Protein AF-A0AAD5KR61-F1 (afdb_monomer_lite)

Foldseek 3Di:
DDPVVVVVVVVLVVQLVVQLVVCVVVCVVPPVPDDPVNSNVVSVVVSVVVVLQCCLVPVLPDPVSVVVSVVVVSHDDPDDDDPPDDPPDDPDDDPCCVPPVVCVVVVVDDPD

Sequence (112 aa):
MTSVDRILGNVLVHKHNHIAAVLLFASCDYNSHWQNASTYEESRRTIIAQVQLITYNGFPSSPPGEELAEHLKLRPLLSCYDRSYDKETDARVSNEFSTAAYRSGHSTLQML

InterPro domains:
  IPR010255 Haem peroxidase superfamily [SSF48113] (9-110)
  IPR019791 Haem peroxidase, animal-type [PF03098] (8-110)
  IPR019791 Haem peroxidase, animal-type [PS50292] (1-112)
  IPR037120 Haem peroxidase domain superfamily, animal type [G3DSA:1.10.640.10] (7-111)

Structure (mmCIF, N/CA/C/O backbone):
data_AF-A0AAD5KR61-F1
#
_entry.id   AF-A0AAD5KR61-F1
#
loop_
_atom_site.group_PDB
_atom_site.id
_atom_site.type_symbol
_atom_site.label_atom_id
_atom_site.label_alt_id
_atom_site.label_comp_id
_atom_site.label_asym_id
_atom_site.label_entity_id
_atom_site.label_seq_id
_atom_site.pdbx_PDB_ins_code
_atom_site.Cartn_x
_atom_site.Cartn_y
_atom_site.Cartn_z
_atom_site.occupancy
_atom_site.B_iso_or_equiv
_atom_site.auth_seq_id
_atom_site.auth_comp_id
_atom_site.auth_asym_id
_atom_site.auth_atom_id
_atom_site.pdbx_PDB_model_num
ATOM 1 N N . MET A 1 1 ? -18.205 12.006 -5.534 1.00 50.81 1 MET A N 1
ATOM 2 C CA . MET A 1 1 ? -16.727 11.975 -5.515 1.00 50.81 1 MET A CA 1
ATOM 3 C C . MET A 1 1 ? -16.262 13.371 -5.168 1.00 50.81 1 MET A C 1
ATOM 5 O O . MET A 1 1 ? -16.585 14.295 -5.908 1.00 50.81 1 MET A O 1
ATOM 9 N N . THR A 1 2 ? -15.671 13.552 -3.991 1.00 68.81 2 THR A N 1
ATOM 10 C CA . THR A 1 2 ? -15.350 14.889 -3.470 1.00 68.81 2 THR A CA 1
ATOM 11 C C . THR A 1 2 ? -14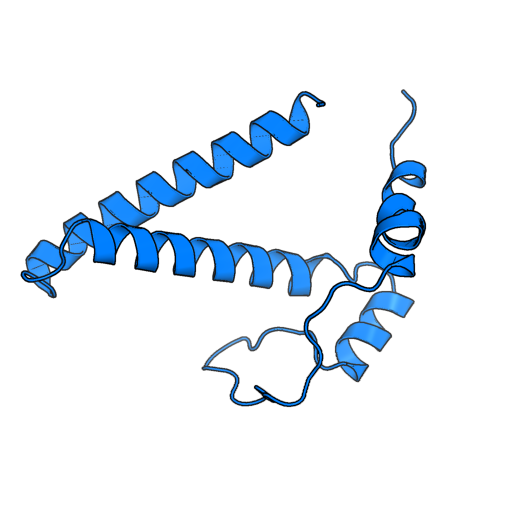.045 15.402 -4.088 1.00 68.81 2 THR A C 1
ATOM 13 O O . THR A 1 2 ? -13.259 14.629 -4.635 1.00 68.81 2 THR A O 1
ATOM 16 N N . SER A 1 3 ? -13.806 16.717 -4.044 1.00 72.31 3 SER A N 1
ATOM 17 C CA . SER A 1 3 ? -12.613 17.354 -4.635 1.00 72.31 3 SER A CA 1
ATOM 18 C C . SER A 1 3 ? -11.289 16.728 -4.150 1.00 72.31 3 SER A C 1
ATOM 20 O O . SER A 1 3 ? -10.334 16.633 -4.919 1.00 72.31 3 SER A O 1
ATOM 22 N N . VAL A 1 4 ? -11.256 16.231 -2.907 1.00 78.75 4 VAL A N 1
ATOM 23 C CA . VAL 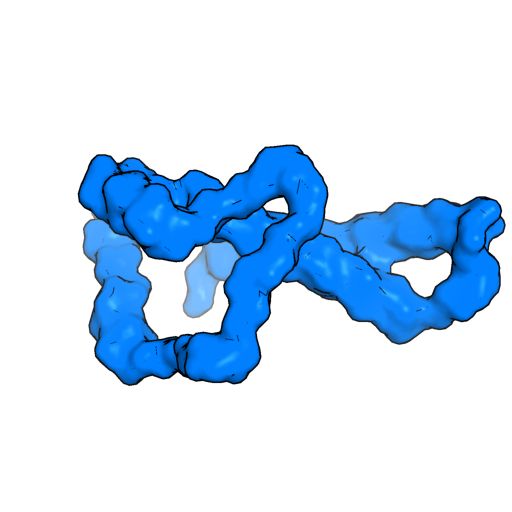A 1 4 ? -10.073 15.643 -2.254 1.00 78.75 4 VAL A CA 1
ATOM 24 C C . VAL A 1 4 ? -9.712 14.270 -2.825 1.00 78.75 4 VAL A C 1
ATOM 26 O O . VAL A 1 4 ? -8.539 14.028 -3.112 1.00 78.75 4 VAL A O 1
ATOM 29 N N . ASP A 1 5 ? -10.701 13.409 -3.088 1.00 83.12 5 ASP A N 1
ATOM 30 C CA . ASP A 1 5 ? -10.477 12.079 -3.683 1.00 83.12 5 ASP A CA 1
ATOM 31 C C . ASP A 1 5 ? -9.749 12.199 -5.031 1.00 83.12 5 ASP A C 1
ATOM 33 O O . ASP A 1 5 ? -8.811 11.462 -5.343 1.00 83.12 5 ASP A O 1
ATOM 37 N N . ARG A 1 6 ? -10.152 13.201 -5.822 1.00 87.88 6 ARG A N 1
ATOM 38 C CA . ARG A 1 6 ? -9.553 13.500 -7.125 1.00 87.88 6 ARG A CA 1
ATOM 39 C C . ARG A 1 6 ? -8.120 14.022 -6.997 1.00 87.88 6 ARG A C 1
ATOM 41 O O . ARG A 1 6 ? -7.279 13.695 -7.830 1.00 87.88 6 ARG A O 1
ATOM 48 N N . ILE A 1 7 ? -7.834 14.824 -5.969 1.00 92.62 7 ILE A N 1
ATOM 49 C CA . ILE A 1 7 ? -6.480 15.330 -5.704 1.00 92.62 7 ILE A CA 1
ATOM 50 C C . ILE A 1 7 ? -5.546 14.168 -5.369 1.00 92.62 7 ILE A C 1
ATOM 52 O O . ILE A 1 7 ? -4.481 14.066 -5.976 1.00 92.62 7 ILE A O 1
ATOM 56 N N . LEU A 1 8 ? -5.954 13.270 -4.467 1.00 88.94 8 LEU A N 1
ATOM 57 C CA . LEU A 1 8 ? -5.134 12.120 -4.086 1.00 88.94 8 LEU A CA 1
ATOM 58 C C . LEU A 1 8 ? -4.826 11.229 -5.296 1.00 88.94 8 LEU A C 1
ATOM 60 O O . LEU A 1 8 ? -3.669 10.876 -5.517 1.00 88.94 8 LEU A O 1
ATOM 64 N N . GLY A 1 9 ? -5.836 10.938 -6.123 1.00 91.75 9 GLY A N 1
ATOM 65 C CA . GLY A 1 9 ? -5.646 10.185 -7.363 1.00 91.75 9 GLY A CA 1
ATOM 66 C C . GLY A 1 9 ? -4.603 10.823 -8.287 1.00 91.75 9 GLY A C 1
ATOM 67 O O . GLY A 1 9 ? -3.674 10.148 -8.731 1.00 91.75 9 GLY A O 1
ATOM 68 N N . ASN A 1 10 ? -4.691 12.137 -8.511 1.00 95.25 10 ASN A N 1
ATOM 69 C CA . ASN A 1 10 ? -3.718 12.858 -9.335 1.00 95.25 10 ASN A CA 1
ATOM 70 C C . ASN A 1 10 ? -2.302 12.804 -8.743 1.00 95.25 10 ASN A C 1
ATOM 72 O O . ASN A 1 10 ? -1.345 12.557 -9.476 1.00 95.25 10 ASN A O 1
ATOM 76 N N . VAL A 1 11 ? -2.152 13.001 -7.429 1.00 95.25 11 VAL A N 1
ATOM 77 C CA . VAL A 1 11 ? -0.847 12.935 -6.749 1.00 95.25 11 VAL A CA 1
ATOM 78 C C . VAL A 1 11 ? -0.189 11.571 -6.960 1.00 95.25 11 VAL A C 1
ATOM 80 O O . VAL A 1 11 ? 0.993 11.512 -7.303 1.00 95.25 11 VAL A O 1
ATOM 83 N N . LEU A 1 12 ? -0.946 10.480 -6.819 1.00 94.94 12 LEU A N 1
ATOM 84 C CA . LEU A 1 12 ? -0.429 9.124 -7.018 1.00 94.94 12 LEU A CA 1
ATOM 85 C C . LEU A 1 12 ? 0.001 8.877 -8.470 1.00 94.94 12 LEU A C 1
ATOM 87 O O . LEU A 1 12 ? 1.074 8.317 -8.697 1.00 94.94 12 LEU A O 1
ATOM 91 N N . VAL A 1 13 ? -0.778 9.351 -9.448 1.00 96.19 13 VAL A N 1
ATOM 92 C CA . VAL A 1 13 ? -0.424 9.251 -10.876 1.00 96.19 13 VAL A CA 1
ATOM 93 C C . VAL A 1 13 ? 0.854 10.034 -11.184 1.00 96.19 13 VAL A C 1
ATOM 95 O O . VAL A 1 13 ? 1.775 9.503 -11.805 1.00 96.19 13 VAL A O 1
ATOM 98 N N . HIS A 1 14 ? 0.963 11.278 -10.713 1.00 96.75 14 HIS A N 1
ATOM 99 C CA . HIS A 1 14 ? 2.170 12.080 -10.916 1.00 96.75 14 HIS A CA 1
ATOM 100 C C . HIS A 1 14 ? 3.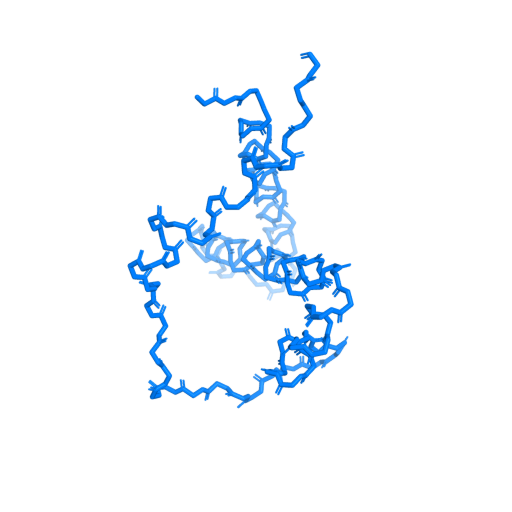395 11.452 -10.249 1.00 96.75 14 HIS A C 1
ATOM 102 O O . HIS A 1 14 ? 4.474 11.431 -10.845 1.00 96.75 14 HIS A O 1
ATOM 108 N N . LYS A 1 15 ? 3.238 10.896 -9.043 1.00 96.44 15 LYS A N 1
ATOM 109 C CA . LYS A 1 15 ? 4.326 10.216 -8.340 1.00 96.44 15 LYS A CA 1
ATOM 110 C C . LYS A 1 15 ? 4.780 8.964 -9.087 1.00 96.44 15 LYS A C 1
ATOM 112 O O . LYS A 1 15 ? 5.985 8.764 -9.220 1.00 96.44 15 LYS A O 1
ATOM 117 N N . HIS A 1 16 ? 3.847 8.169 -9.610 1.00 96.38 16 HIS A N 1
ATOM 118 C CA . HIS A 1 16 ? 4.162 7.002 -10.432 1.00 96.38 16 HIS A CA 1
ATOM 119 C C . HIS A 1 16 ? 4.984 7.400 -11.665 1.00 96.38 16 HIS A C 1
ATOM 121 O O . HIS A 1 16 ? 6.060 6.849 -11.883 1.00 96.38 16 HIS A O 1
ATOM 127 N N . ASN A 1 17 ? 4.534 8.413 -12.412 1.00 95.44 17 ASN A N 1
ATOM 128 C CA . ASN A 1 17 ? 5.234 8.888 -13.609 1.00 95.44 17 ASN A CA 1
ATOM 129 C C . ASN A 1 17 ? 6.631 9.437 -13.288 1.00 95.44 17 ASN A C 1
ATOM 131 O O . ASN A 1 17 ? 7.576 9.216 -14.041 1.00 95.44 17 ASN A O 1
ATOM 135 N N . HIS A 1 18 ? 6.778 10.130 -12.158 1.00 95.94 18 HIS A N 1
ATOM 136 C CA . HIS A 1 18 ? 8.076 10.616 -11.707 1.00 95.94 18 HIS A CA 1
ATOM 137 C C . HIS A 1 18 ? 9.034 9.464 -11.367 1.00 95.94 18 HIS A C 1
ATOM 139 O O . HIS A 1 18 ? 10.180 9.481 -11.808 1.00 95.94 18 HIS A O 1
ATOM 145 N N . ILE A 1 19 ? 8.571 8.446 -10.631 1.00 94.75 19 ILE A N 1
ATOM 146 C CA . ILE A 1 19 ? 9.384 7.263 -10.308 1.00 94.75 19 ILE A CA 1
ATOM 147 C C . ILE A 1 19 ? 9.790 6.529 -11.589 1.00 94.75 19 ILE A C 1
ATOM 149 O O . ILE A 1 19 ? 10.962 6.201 -11.745 1.00 94.75 19 ILE A O 1
ATOM 153 N N . ALA A 1 20 ? 8.863 6.345 -12.531 1.00 92.56 20 ALA A N 1
ATOM 154 C CA . ALA A 1 20 ? 9.146 5.714 -13.816 1.00 92.56 20 ALA A CA 1
ATOM 155 C C . ALA A 1 20 ? 10.238 6.459 -14.599 1.00 92.56 20 ALA A C 1
ATOM 157 O O . ALA A 1 20 ? 11.147 5.829 -15.136 1.00 92.56 20 ALA A O 1
ATOM 158 N N . ALA A 1 21 ? 10.192 7.796 -14.621 1.00 91.62 21 ALA A N 1
ATOM 159 C CA . ALA A 1 21 ? 11.212 8.616 -15.270 1.00 91.62 21 ALA A CA 1
ATOM 160 C C . ALA A 1 21 ? 12.588 8.483 -14.592 1.00 91.62 21 ALA A C 1
ATOM 162 O O . ALA A 1 21 ? 13.599 8.363 -15.280 1.00 91.62 21 ALA A O 1
ATOM 163 N N . VAL A 1 22 ? 12.629 8.461 -13.255 1.00 91.44 22 VAL A N 1
ATOM 164 C CA . VAL A 1 22 ? 13.871 8.268 -12.487 1.00 91.44 22 VAL A CA 1
ATOM 165 C C . VAL A 1 22 ? 14.455 6.874 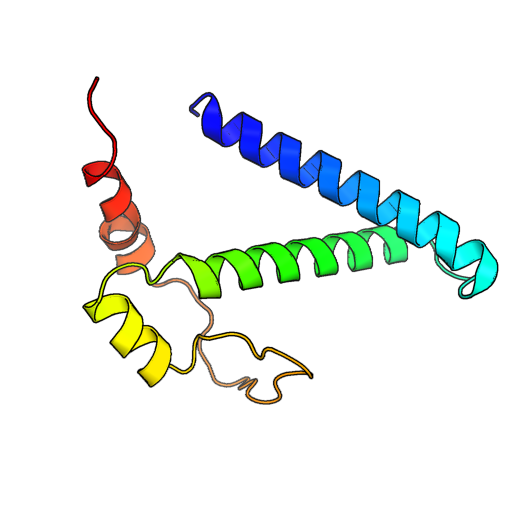-12.721 1.00 91.44 22 VAL A C 1
ATOM 167 O O . VAL A 1 22 ? 15.657 6.752 -12.944 1.00 91.44 22 VAL A O 1
ATOM 170 N N . LEU A 1 23 ? 13.621 5.830 -12.711 1.00 88.69 23 LEU A N 1
ATOM 171 C CA . LEU A 1 23 ? 14.049 4.456 -12.986 1.00 88.69 23 LEU A CA 1
ATOM 172 C C . LEU A 1 23 ? 14.582 4.314 -14.410 1.00 88.69 23 LEU A C 1
ATOM 174 O O . LEU A 1 23 ? 15.628 3.701 -14.601 1.00 88.69 23 LEU A O 1
ATOM 178 N N . LEU A 1 24 ? 13.912 4.918 -15.393 1.00 85.81 24 LEU A N 1
ATOM 179 C CA . LEU A 1 24 ? 14.376 4.918 -16.777 1.00 85.81 24 LEU A CA 1
ATOM 180 C C . LEU A 1 24 ? 15.736 5.619 -16.903 1.00 85.81 24 LEU A C 1
ATOM 182 O O . LEU A 1 24 ? 16.655 5.057 -17.492 1.00 85.81 24 LEU A O 1
ATOM 186 N N . PHE A 1 25 ? 15.890 6.797 -16.294 1.00 84.75 25 PHE A N 1
ATOM 187 C CA . PHE A 1 25 ? 17.162 7.520 -16.281 1.00 84.75 25 PHE A CA 1
ATOM 188 C C . PHE A 1 25 ? 18.287 6.691 -15.642 1.00 84.75 25 PHE A C 1
ATOM 190 O O . PHE A 1 25 ? 19.339 6.525 -16.248 1.00 84.75 25 PHE A O 1
ATOM 197 N N . ALA A 1 26 ? 18.046 6.098 -14.469 1.00 80.56 26 ALA A N 1
ATOM 198 C CA . ALA A 1 26 ? 19.029 5.261 -13.777 1.00 80.56 26 ALA A CA 1
ATOM 199 C C . ALA A 1 26 ? 19.337 3.944 -14.520 1.00 80.56 26 ALA A C 1
ATOM 201 O O . ALA A 1 26 ? 20.439 3.404 -14.419 1.00 80.56 26 ALA A O 1
ATOM 202 N N . SER A 1 27 ? 18.375 3.408 -15.279 1.00 70.25 27 SER A N 1
ATOM 203 C CA . SER A 1 27 ? 18.551 2.169 -16.045 1.00 70.25 27 SER A CA 1
ATOM 204 C C . SER A 1 27 ? 19.517 2.316 -17.223 1.00 70.25 27 SER A C 1
ATOM 206 O O . SER A 1 27 ? 20.143 1.324 -17.597 1.00 70.25 27 SER A O 1
ATOM 208 N N . CYS A 1 28 ? 19.721 3.534 -17.741 1.00 64.56 28 CYS A N 1
ATOM 209 C CA . CYS A 1 28 ? 20.765 3.815 -18.729 1.00 64.56 28 CYS A CA 1
ATOM 210 C C . CYS A 1 28 ? 22.175 3.493 -18.202 1.00 64.56 28 CYS A C 1
ATOM 212 O O . CYS A 1 28 ? 23.032 3.114 -18.997 1.00 64.56 28 CYS A O 1
ATOM 214 N N . ASP A 1 29 ? 22.391 3.568 -16.883 1.00 60.56 29 ASP A N 1
ATOM 215 C CA . ASP A 1 29 ? 23.693 3.318 -16.253 1.00 60.56 29 ASP A CA 1
ATOM 216 C C . ASP A 1 29 ? 23.853 1.876 -15.724 1.00 60.56 29 ASP A C 1
ATOM 218 O O . ASP A 1 29 ? 24.974 1.374 -15.656 1.00 60.56 29 ASP A O 1
ATOM 222 N N . TYR A 1 30 ? 22.758 1.186 -15.357 1.00 61.06 30 TYR A N 1
ATOM 223 C CA . TYR A 1 30 ? 22.813 -0.122 -14.664 1.00 61.06 30 TYR A CA 1
ATOM 224 C C . TYR A 1 30 ? 21.927 -1.246 -15.239 1.00 61.06 30 TYR A C 1
ATOM 226 O O . TYR A 1 30 ? 22.194 -2.415 -14.970 1.00 61.06 30 TYR A O 1
ATOM 234 N N . ASN A 1 31 ? 20.870 -0.942 -16.000 1.00 57.47 31 ASN A N 1
ATOM 235 C CA . ASN A 1 31 ? 19.825 -1.905 -16.385 1.00 57.47 31 ASN A CA 1
ATOM 236 C C . ASN A 1 31 ? 19.341 -1.684 -17.831 1.00 57.47 31 ASN A C 1
ATOM 238 O O . ASN A 1 31 ? 18.155 -1.492 -18.090 1.00 57.47 31 ASN A O 1
ATOM 242 N N . SER A 1 32 ? 20.256 -1.759 -18.804 1.00 62.34 32 SER A N 1
ATOM 243 C CA . SER A 1 32 ? 19.963 -1.449 -20.219 1.00 62.34 32 SER A CA 1
ATOM 244 C C . SER A 1 32 ? 18.926 -2.361 -20.905 1.00 62.34 32 SER A C 1
ATOM 246 O O . SER A 1 32 ? 18.551 -2.115 -22.048 1.00 62.34 32 SER A O 1
ATOM 248 N N . HIS A 1 33 ? 18.450 -3.408 -20.223 1.00 70.69 33 HIS A N 1
ATOM 249 C CA . HIS A 1 33 ? 17.469 -4.374 -20.724 1.00 70.69 33 HIS A CA 1
ATOM 250 C C . HIS A 1 33 ? 16.035 -4.131 -20.220 1.00 70.69 33 HIS A C 1
ATOM 252 O O . HIS A 1 33 ? 15.129 -4.882 -20.590 1.00 70.69 33 HIS A O 1
ATOM 258 N N . TRP A 1 34 ? 15.806 -3.135 -19.357 1.00 71.81 34 TRP A N 1
ATOM 259 C CA . TRP A 1 34 ? 14.471 -2.867 -18.822 1.00 71.81 34 TRP A CA 1
ATOM 260 C C . TRP A 1 34 ? 13.530 -2.357 -19.914 1.00 71.81 34 TRP A C 1
ATOM 262 O O . TRP A 1 34 ? 13.773 -1.343 -20.562 1.00 71.81 34 TRP A O 1
ATOM 272 N N . GLN A 1 35 ? 12.430 -3.082 -20.110 1.00 71.19 35 GLN A N 1
ATOM 273 C CA . GLN A 1 35 ? 11.373 -2.720 -21.050 1.00 71.19 35 GLN A CA 1
ATOM 274 C C . GLN A 1 35 ? 10.301 -1.881 -20.342 1.00 71.19 35 GLN A C 1
ATOM 276 O O . GLN A 1 35 ? 10.170 -1.926 -19.119 1.00 71.19 35 GLN A O 1
ATOM 281 N N . ASN A 1 36 ? 9.464 -1.174 -21.109 1.00 76.38 36 ASN A N 1
ATOM 282 C CA . ASN A 1 36 ? 8.392 -0.317 -20.576 1.00 76.38 36 ASN A CA 1
ATOM 283 C C . ASN A 1 36 ? 7.490 -1.020 -19.541 1.00 76.38 36 ASN A C 1
ATOM 285 O O . ASN A 1 36 ? 7.076 -0.398 -18.564 1.00 76.38 36 ASN A O 1
ATOM 289 N N . ALA A 1 37 ? 7.213 -2.316 -19.724 1.00 84.50 37 ALA A N 1
ATOM 290 C CA . ALA A 1 37 ? 6.422 -3.107 -18.780 1.00 84.50 37 ALA A CA 1
ATOM 291 C C . ALA A 1 37 ? 7.118 -3.270 -17.414 1.00 84.50 37 ALA A C 1
ATOM 293 O O . ALA A 1 37 ? 6.475 -3.133 -16.376 1.00 84.50 37 ALA A O 1
ATOM 294 N N . SER A 1 38 ? 8.435 -3.499 -17.404 1.00 87.94 38 SER A N 1
ATOM 295 C CA . SER A 1 38 ? 9.227 -3.608 -16.173 1.00 87.94 38 SER A CA 1
ATOM 296 C C . SER A 1 38 ? 9.247 -2.285 -15.410 1.00 87.94 38 SER A C 1
ATOM 298 O O . SER A 1 38 ? 9.016 -2.264 -14.205 1.00 87.94 38 SER A O 1
ATOM 300 N N . THR A 1 39 ? 9.433 -1.164 -16.114 1.00 89.06 39 THR A N 1
ATOM 301 C CA . THR A 1 39 ? 9.415 0.172 -15.499 1.00 89.06 39 THR A CA 1
ATOM 302 C C . THR A 1 39 ? 8.064 0.484 -14.854 1.00 89.06 39 THR A C 1
ATOM 304 O O . THR A 1 39 ? 8.023 1.050 -13.759 1.00 89.06 39 THR A O 1
ATOM 307 N N . TYR A 1 40 ? 6.958 0.091 -15.495 1.00 92.00 40 TYR A N 1
ATOM 308 C CA . TYR A 1 40 ? 5.618 0.247 -14.931 1.00 92.00 40 TYR A CA 1
ATOM 309 C C . TYR A 1 40 ? 5.440 -0.570 -13.646 1.00 92.00 40 TYR A C 1
ATOM 311 O O . TYR A 1 40 ? 5.047 -0.009 -12.620 1.00 92.00 40 TYR A O 1
ATOM 319 N N . GLU A 1 41 ? 5.757 -1.869 -13.670 1.00 93.88 41 GLU A N 1
ATOM 320 C CA . GLU A 1 41 ? 5.565 -2.735 -12.502 1.00 93.88 41 GLU A CA 1
ATOM 321 C C . GLU A 1 41 ? 6.451 -2.321 -11.323 1.00 93.88 41 GLU A C 1
ATOM 323 O O . GLU A 1 41 ? 5.967 -2.268 -10.193 1.00 93.88 41 GLU A O 1
ATOM 328 N N . GLU A 1 42 ? 7.704 -1.929 -11.560 1.00 92.88 42 GLU A N 1
ATOM 329 C CA . GLU A 1 42 ? 8.596 -1.472 -10.485 1.00 92.88 42 GLU A CA 1
ATOM 330 C C . GLU A 1 42 ? 8.172 -0.108 -9.917 1.00 92.88 42 GLU A C 1
ATOM 332 O O . GLU A 1 42 ? 8.191 0.110 -8.698 1.00 92.88 42 GLU A O 1
ATOM 337 N N . SER A 1 43 ? 7.676 0.797 -10.767 1.00 94.94 43 SER A N 1
ATOM 338 C CA . SER A 1 43 ? 7.079 2.058 -10.307 1.00 94.94 43 SER A CA 1
ATOM 339 C C . SER A 1 43 ? 5.817 1.803 -9.481 1.00 94.94 43 SER A C 1
ATOM 341 O O . SER A 1 43 ? 5.633 2.396 -8.416 1.00 94.94 43 SER A O 1
ATOM 343 N N . ARG A 1 44 ? 4.953 0.881 -9.925 1.00 95.19 44 ARG A N 1
ATOM 344 C CA . ARG A 1 44 ? 3.737 0.470 -9.207 1.00 95.19 44 ARG A CA 1
ATOM 345 C C . ARG A 1 44 ? 4.078 -0.167 -7.861 1.00 95.19 44 ARG A C 1
ATOM 347 O O . ARG A 1 44 ? 3.491 0.210 -6.849 1.00 95.19 44 ARG A O 1
ATOM 354 N N . ARG A 1 45 ? 5.055 -1.074 -7.832 1.00 94.62 45 ARG A N 1
ATOM 355 C CA . ARG A 1 45 ? 5.559 -1.730 -6.619 1.00 94.62 45 ARG A CA 1
ATOM 356 C C . ARG A 1 45 ? 6.072 -0.713 -5.603 1.00 94.62 45 ARG A C 1
ATOM 358 O O . ARG A 1 45 ? 5.741 -0.808 -4.424 1.00 94.62 45 ARG A O 1
ATOM 365 N N . THR A 1 46 ? 6.807 0.296 -6.066 1.00 94.50 46 THR A N 1
ATOM 366 C CA . THR A 1 46 ? 7.317 1.376 -5.210 1.00 94.50 46 THR A CA 1
ATOM 367 C C . THR A 1 46 ? 6.187 2.215 -4.605 1.00 94.50 46 THR A C 1
ATOM 369 O O . THR A 1 46 ? 6.211 2.506 -3.410 1.00 94.50 46 THR A O 1
ATOM 372 N N . ILE A 1 47 ? 5.167 2.577 -5.393 1.00 96.50 47 ILE A N 1
ATOM 373 C CA . ILE A 1 47 ? 3.987 3.304 -4.889 1.00 96.50 47 ILE A CA 1
ATOM 374 C C . ILE A 1 47 ? 3.230 2.477 -3.845 1.00 96.50 47 ILE A C 1
ATOM 376 O O . ILE A 1 47 ? 2.862 3.010 -2.801 1.00 96.50 47 ILE A O 1
ATOM 380 N N . ILE A 1 48 ? 3.021 1.180 -4.090 1.00 95.19 48 ILE A N 1
ATOM 381 C CA . ILE A 1 48 ? 2.344 0.290 -3.135 1.00 95.19 48 ILE A CA 1
ATOM 382 C C . ILE A 1 48 ? 3.100 0.256 -1.806 1.00 95.19 48 ILE A C 1
ATOM 384 O O . ILE A 1 48 ? 2.478 0.416 -0.758 1.00 95.19 48 ILE A O 1
ATOM 388 N N . ALA A 1 49 ? 4.429 0.136 -1.845 1.00 92.50 49 ALA A N 1
ATOM 389 C CA . ALA A 1 49 ? 5.255 0.171 -0.642 1.00 92.50 49 ALA A CA 1
ATOM 390 C C . ALA A 1 49 ? 5.125 1.506 0.114 1.00 92.50 49 ALA A C 1
ATOM 392 O O . ALA A 1 49 ? 5.030 1.513 1.338 1.00 92.50 49 ALA A O 1
ATOM 393 N N . GLN A 1 50 ? 5.062 2.639 -0.595 1.00 92.94 50 GLN A N 1
ATOM 394 C CA . GLN A 1 50 ? 4.843 3.952 0.025 1.00 92.94 50 GLN A CA 1
ATOM 395 C C . GLN A 1 50 ? 3.471 4.052 0.696 1.00 92.94 50 GLN A C 1
ATOM 397 O O . GLN A 1 50 ? 3.379 4.534 1.823 1.00 92.94 50 GLN A O 1
ATOM 402 N N . VAL A 1 51 ? 2.415 3.580 0.028 1.00 93.38 51 VAL A N 1
ATOM 403 C CA . VAL A 1 51 ? 1.061 3.560 0.596 1.00 93.38 51 VAL A CA 1
ATOM 404 C C . VAL A 1 51 ? 1.028 2.680 1.844 1.00 93.38 51 VAL A C 1
ATOM 406 O O . VAL A 1 51 ? 0.566 3.139 2.882 1.00 93.38 51 VAL A O 1
ATOM 409 N N . GLN A 1 52 ? 1.590 1.469 1.787 1.00 91.31 52 GLN A N 1
ATOM 410 C CA . GLN A 1 52 ? 1.687 0.573 2.944 1.00 91.31 52 GLN A CA 1
ATOM 411 C C . GLN A 1 52 ? 2.451 1.219 4.104 1.00 91.31 52 GLN A C 1
ATOM 413 O O . GLN A 1 52 ? 1.967 1.197 5.233 1.00 91.31 52 GLN A O 1
ATOM 418 N N . LEU A 1 53 ? 3.599 1.849 3.835 1.00 90.75 53 LEU A N 1
ATOM 419 C CA . LEU A 1 53 ? 4.395 2.533 4.853 1.00 90.75 53 LEU A CA 1
ATOM 420 C C . LEU A 1 53 ? 3.598 3.655 5.533 1.00 90.75 53 LEU A C 1
ATOM 422 O O . LEU A 1 53 ? 3.593 3.743 6.757 1.00 90.75 53 LEU A O 1
ATOM 426 N N . ILE A 1 54 ? 2.909 4.497 4.757 1.00 91.25 54 ILE A N 1
ATOM 427 C CA . ILE A 1 54 ? 2.085 5.592 5.291 1.00 91.25 54 ILE A CA 1
ATOM 428 C C . ILE A 1 54 ? 0.909 5.036 6.099 1.00 91.25 54 ILE A C 1
ATOM 430 O O . ILE A 1 54 ? 0.653 5.515 7.201 1.00 91.25 54 ILE A O 1
ATOM 434 N N . THR A 1 55 ? 0.210 4.020 5.588 1.00 89.88 55 THR A N 1
ATOM 435 C CA . THR A 1 55 ? -0.943 3.416 6.265 1.00 89.88 55 THR A CA 1
ATOM 436 C C . THR A 1 55 ? -0.531 2.765 7.581 1.00 89.88 55 THR A C 1
ATOM 438 O O . THR A 1 55 ? -1.084 3.098 8.623 1.00 89.88 55 THR A O 1
ATOM 441 N N . TYR A 1 56 ? 0.467 1.886 7.578 1.00 87.81 56 TYR A N 1
ATOM 442 C CA . TYR A 1 56 ? 0.861 1.171 8.790 1.00 87.81 56 TYR A CA 1
ATOM 443 C C . TYR A 1 56 ? 1.612 2.040 9.804 1.00 87.81 56 TYR A C 1
ATOM 445 O O . TYR A 1 56 ? 1.588 1.724 10.992 1.00 87.81 56 TYR A O 1
ATOM 453 N N . ASN A 1 57 ? 2.223 3.156 9.386 1.00 87.06 57 ASN A N 1
ATOM 454 C CA . ASN A 1 57 ? 2.773 4.142 10.321 1.00 87.06 57 ASN A CA 1
ATOM 455 C C . ASN A 1 57 ? 1.717 5.118 10.858 1.00 87.06 57 ASN A C 1
ATOM 457 O O . ASN A 1 57 ? 1.771 5.473 12.032 1.00 87.06 57 ASN A O 1
ATOM 461 N N . GLY A 1 58 ? 0.766 5.558 10.033 1.00 79.81 58 GLY A N 1
ATOM 462 C CA . GLY A 1 58 ? -0.139 6.659 10.381 1.00 79.81 58 GLY A CA 1
ATOM 463 C C . GLY A 1 58 ? -1.541 6.258 10.844 1.00 79.81 58 GLY A C 1
ATOM 464 O O . GLY A 1 58 ? -2.191 7.038 11.534 1.00 79.81 58 GLY A O 1
ATOM 465 N N . PHE A 1 59 ? -2.045 5.086 10.453 1.00 71.62 59 PHE A N 1
ATOM 466 C CA . PHE A 1 59 ? -3.459 4.739 10.638 1.00 71.62 59 PHE A CA 1
ATOM 467 C C . PHE A 1 59 ? -3.853 4.350 12.078 1.00 71.62 59 PHE A C 1
ATOM 469 O O . PHE A 1 59 ? -4.930 4.758 12.517 1.00 71.62 59 PHE A O 1
ATOM 476 N N . PRO A 1 60 ? -3.020 3.646 12.867 1.00 66.00 60 PRO A N 1
ATOM 477 C CA . PRO A 1 60 ? -3.241 3.520 14.300 1.00 66.00 60 PRO A CA 1
ATOM 478 C C . PRO A 1 60 ? -2.740 4.799 14.982 1.00 66.00 60 PRO A C 1
ATOM 480 O O . PRO A 1 60 ? -1.592 4.881 15.400 1.00 66.00 60 PRO A O 1
ATOM 483 N N . SER A 1 61 ? -3.579 5.838 15.014 1.00 68.25 61 SER A N 1
ATOM 484 C CA . SER A 1 61 ? -3.249 7.128 15.649 1.00 68.25 61 SER A CA 1
ATOM 485 C C . SER A 1 61 ? -3.902 7.324 17.021 1.00 68.25 61 SER A C 1
ATOM 487 O O . SER A 1 61 ? -3.615 8.302 17.709 1.00 68.25 61 SER A O 1
ATOM 489 N N . SER A 1 62 ? -4.777 6.403 17.439 1.00 77.06 62 SER A N 1
ATOM 490 C CA . SER A 1 62 ? -5.369 6.399 18.778 1.00 77.06 62 SER A CA 1
ATOM 491 C C . SER A 1 62 ? -4.570 5.494 19.726 1.00 77.06 62 SER A C 1
ATOM 493 O O . SER A 1 62 ? -4.028 4.488 19.269 1.00 77.06 62 SER A O 1
ATOM 495 N N . PRO A 1 63 ? -4.530 5.776 21.044 1.00 75.75 63 PRO A N 1
ATOM 496 C CA . PRO A 1 63 ? -3.807 4.931 21.999 1.00 75.75 63 PRO A CA 1
ATOM 497 C C . PRO A 1 63 ? -4.206 3.440 21.961 1.00 75.75 63 PRO A C 1
ATOM 499 O O . PRO A 1 63 ? -3.309 2.603 21.934 1.00 75.75 63 PRO A O 1
ATOM 502 N N . PRO A 1 64 ? -5.502 3.069 21.856 1.00 80.88 64 PRO A N 1
ATOM 503 C CA . PRO A 1 64 ? -5.885 1.664 21.675 1.00 80.88 64 PRO A CA 1
ATOM 504 C C . PRO A 1 64 ? -5.441 1.085 20.322 1.00 80.88 64 PRO A C 1
ATOM 506 O O . PRO A 1 64 ? -5.204 -0.112 20.198 1.00 80.88 64 PRO A O 1
ATOM 509 N N . GLY A 1 65 ? -5.354 1.930 19.290 1.00 82.19 65 GLY A N 1
ATOM 510 C CA . GLY A 1 65 ? -4.860 1.541 17.972 1.00 82.19 65 GLY A CA 1
ATOM 511 C C . GLY A 1 65 ? -3.361 1.247 17.972 1.00 82.19 65 GLY A C 1
ATOM 512 O O . GLY A 1 65 ? -2.940 0.323 17.283 1.00 82.19 65 GLY A O 1
ATOM 513 N N . GLU A 1 66 ? -2.574 1.990 18.755 1.00 85.06 66 GLU A N 1
ATOM 514 C CA . GLU A 1 66 ? -1.134 1.760 18.921 1.00 85.06 66 GLU A CA 1
ATOM 515 C C . GLU A 1 66 ? -0.859 0.392 19.554 1.00 85.06 66 GLU A C 1
ATOM 517 O O . GLU A 1 66 ? -0.142 -0.420 18.974 1.00 85.06 66 GLU A O 1
ATOM 522 N N . GLU A 1 67 ? -1.503 0.097 20.688 1.00 87.19 67 GLU A N 1
ATOM 523 C CA . GLU A 1 67 ? -1.342 -1.182 21.394 1.00 87.19 67 GLU A CA 1
ATOM 524 C C . GLU A 1 67 ? -1.714 -2.370 20.493 1.00 87.19 67 GLU A C 1
ATOM 526 O O . GLU A 1 67 ? -0.998 -3.371 20.421 1.00 87.19 67 GLU A O 1
ATOM 531 N N . LEU A 1 68 ? -2.807 -2.239 19.734 1.00 87.12 68 LEU A N 1
ATOM 532 C CA . LEU A 1 68 ? -3.227 -3.264 18.785 1.00 87.12 68 LEU A CA 1
ATOM 533 C C . LEU A 1 68 ? -2.238 -3.414 17.618 1.00 87.12 68 LEU A C 1
ATOM 535 O O . LEU A 1 68 ? -1.977 -4.535 17.181 1.00 87.12 68 LEU A O 1
ATOM 539 N N . ALA A 1 69 ? -1.680 -2.312 17.111 1.00 87.62 69 ALA A N 1
ATOM 540 C CA . ALA A 1 69 ? -0.692 -2.340 16.037 1.00 87.62 69 ALA A CA 1
ATOM 541 C C . ALA A 1 69 ? 0.619 -3.006 16.472 1.00 87.62 69 ALA A C 1
ATOM 543 O O . ALA A 1 69 ? 1.203 -3.757 15.688 1.00 87.62 69 ALA A O 1
ATOM 544 N N . GLU A 1 70 ? 1.056 -2.786 17.712 1.00 87.19 70 GLU A N 1
ATOM 545 C CA . GLU A 1 70 ? 2.195 -3.489 18.304 1.00 87.19 70 GLU A CA 1
ATOM 546 C C . GLU A 1 70 ? 1.894 -4.979 18.494 1.00 87.19 70 GLU A C 1
ATOM 548 O O . GLU A 1 70 ? 2.675 -5.829 18.058 1.00 87.19 70 GLU A O 1
ATOM 553 N N . HIS A 1 71 ? 0.734 -5.310 19.073 1.00 88.69 71 HIS A N 1
ATOM 554 C CA . HIS A 1 71 ? 0.326 -6.693 19.324 1.00 88.69 71 HIS A CA 1
ATOM 555 C C . HIS A 1 71 ? 0.236 -7.518 18.033 1.00 88.69 71 HIS A C 1
ATOM 557 O O . HIS A 1 71 ? 0.722 -8.649 17.968 1.00 88.69 71 HIS A O 1
ATOM 563 N N . LEU A 1 72 ? -0.344 -6.932 16.983 1.00 87.56 72 LEU A N 1
ATOM 564 C CA . LEU A 1 72 ? -0.481 -7.543 15.662 1.00 87.56 72 LEU A CA 1
ATOM 565 C C . LEU A 1 72 ? 0.775 -7.392 14.787 1.00 87.56 72 LEU A C 1
ATOM 567 O O . LEU A 1 72 ? 0.767 -7.844 13.644 1.00 87.56 72 LEU A O 1
ATOM 571 N N . LYS A 1 73 ? 1.851 -6.775 15.300 1.00 88.00 73 LYS A N 1
ATOM 572 C CA . LYS A 1 73 ? 3.119 -6.540 14.584 1.00 88.00 73 LYS A CA 1
ATOM 573 C C . LYS A 1 73 ? 2.929 -5.839 13.235 1.00 88.00 73 LYS A C 1
ATOM 575 O O . LYS A 1 73 ? 3.585 -6.163 12.251 1.00 88.00 73 LYS A O 1
ATOM 580 N N . LEU A 1 74 ? 2.033 -4.858 13.192 1.00 87.56 74 LEU A N 1
ATOM 581 C CA . LEU A 1 74 ? 1.694 -4.124 11.972 1.00 87.56 74 LEU A CA 1
ATOM 582 C C . LEU A 1 74 ? 2.727 -3.049 11.616 1.00 87.56 74 LEU A C 1
ATOM 584 O O . LEU A 1 74 ? 2.671 -2.484 10.527 1.00 87.56 74 LEU A O 1
ATOM 588 N N . ARG A 1 75 ? 3.654 -2.731 12.528 1.00 87.88 75 ARG A N 1
ATOM 589 C CA . ARG A 1 75 ? 4.655 -1.684 12.318 1.00 87.88 75 ARG A CA 1
ATOM 590 C C . ARG A 1 75 ? 5.712 -2.140 11.298 1.00 87.88 75 ARG A C 1
ATOM 592 O O . ARG A 1 75 ? 6.333 -3.185 11.495 1.00 87.88 75 ARG A O 1
ATOM 599 N N . PRO A 1 76 ? 5.944 -1.365 10.224 1.00 87.12 76 PRO A N 1
ATOM 600 C CA . PRO A 1 76 ? 6.942 -1.704 9.222 1.00 87.12 76 PRO A CA 1
ATOM 601 C C . PRO A 1 76 ? 8.350 -1.631 9.821 1.00 87.12 76 PRO A C 1
ATOM 603 O O . PRO A 1 76 ? 8.640 -0.805 10.688 1.00 87.12 76 PRO A O 1
ATOM 606 N N . LEU A 1 77 ? 9.245 -2.485 9.327 1.00 86.56 77 LEU A N 1
ATOM 607 C CA . LEU A 1 77 ? 10.642 -2.476 9.749 1.00 86.56 77 LEU A CA 1
ATOM 608 C C . LEU A 1 77 ? 11.336 -1.179 9.301 1.00 86.56 77 LEU A C 1
ATOM 610 O O . LEU A 1 77 ? 11.155 -0.717 8.175 1.00 86.56 77 LEU A O 1
ATOM 614 N N . LEU A 1 78 ? 12.180 -0.618 10.173 1.00 81.62 78 LEU A N 1
ATOM 615 C CA . LEU A 1 78 ? 13.001 0.564 9.861 1.00 81.62 78 LEU A CA 1
ATOM 616 C C . LEU A 1 78 ? 14.101 0.260 8.834 1.00 81.62 78 LEU A C 1
ATOM 618 O O . LEU A 1 78 ? 14.607 1.159 8.164 1.00 81.62 78 LEU A O 1
ATOM 622 N N . SER A 1 79 ? 14.491 -1.006 8.728 1.00 77.31 79 SER A N 1
ATOM 623 C CA . SER A 1 79 ? 15.486 -1.497 7.787 1.00 77.31 79 SER A CA 1
ATOM 624 C C . SER A 1 79 ? 15.244 -2.977 7.497 1.00 77.31 79 SER A C 1
ATOM 626 O O . SER A 1 79 ? 14.602 -3.678 8.279 1.00 77.31 79 SER A O 1
ATOM 628 N N . CYS A 1 80 ? 15.800 -3.453 6.381 1.00 78.12 80 CYS A N 1
ATOM 629 C CA . CYS A 1 80 ? 15.699 -4.839 5.917 1.00 78.12 80 CYS A CA 1
ATOM 630 C C . CYS A 1 80 ? 14.295 -5.259 5.439 1.00 78.12 80 CYS A C 1
ATOM 632 O O . CYS A 1 80 ? 13.331 -4.499 5.462 1.00 78.12 80 CYS A O 1
ATOM 634 N N . TYR A 1 81 ? 14.222 -6.485 4.918 1.00 77.62 81 TYR A N 1
ATOM 635 C CA . TYR A 1 81 ? 13.000 -7.097 4.406 1.00 77.62 81 TYR A CA 1
ATOM 636 C C . TYR A 1 81 ? 12.338 -7.946 5.490 1.00 77.62 81 TYR A C 1
ATOM 638 O O . TYR A 1 81 ? 13.011 -8.772 6.115 1.00 77.62 81 TYR A O 1
ATOM 646 N N . ASP A 1 82 ? 11.031 -7.775 5.674 1.00 82.94 82 ASP A N 1
ATOM 647 C CA . ASP A 1 82 ? 10.263 -8.624 6.575 1.00 82.94 82 ASP A CA 1
ATOM 648 C C . ASP A 1 82 ? 10.033 -10.009 5.951 1.00 82.94 82 ASP A C 1
ATOM 650 O O . ASP A 1 82 ? 9.597 -10.134 4.809 1.00 82.94 82 ASP A O 1
ATOM 654 N N . ARG A 1 83 ? 10.344 -11.063 6.708 1.00 84.56 83 ARG A N 1
ATOM 655 C CA . ARG A 1 83 ? 10.189 -12.468 6.299 1.00 84.56 83 ARG A CA 1
ATOM 656 C C . ARG A 1 83 ? 8.988 -13.144 6.960 1.00 84.56 83 ARG A C 1
ATOM 658 O O . ARG A 1 83 ? 8.853 -14.357 6.850 1.00 84.56 83 ARG A O 1
ATOM 665 N N . SER A 1 84 ? 8.136 -12.379 7.637 1.00 86.31 84 SER A N 1
ATOM 666 C CA . SER A 1 84 ? 6.956 -12.867 8.355 1.00 86.31 84 SER A CA 1
ATOM 667 C C . SER A 1 84 ? 5.783 -13.289 7.455 1.00 86.31 84 SER A C 1
ATOM 669 O O . SER A 1 84 ? 4.730 -13.650 7.973 1.00 86.31 84 SER A O 1
ATOM 671 N N . TYR A 1 85 ? 5.943 -13.261 6.124 1.00 89.62 85 TYR A N 1
ATOM 672 C CA . TYR A 1 85 ? 4.888 -13.638 5.185 1.00 89.62 85 TYR A CA 1
ATOM 673 C C . TYR A 1 85 ? 4.389 -15.067 5.434 1.00 89.62 85 TYR A C 1
ATOM 675 O O . TYR A 1 85 ? 5.146 -16.033 5.314 1.00 89.62 85 TYR A O 1
ATOM 683 N N . ASP A 1 86 ? 3.092 -15.183 5.707 1.00 91.94 86 ASP A N 1
ATOM 684 C CA . ASP A 1 86 ? 2.388 -16.447 5.864 1.00 91.94 86 ASP A CA 1
ATOM 685 C C . ASP A 1 86 ? 1.341 -16.613 4.755 1.00 91.94 86 ASP A C 1
ATOM 687 O O . ASP A 1 86 ? 0.403 -15.826 4.625 1.00 91.94 86 ASP A O 1
ATOM 691 N N . LYS A 1 87 ? 1.505 -17.666 3.950 1.00 94.38 87 LYS A N 1
ATOM 692 C CA . LYS A 1 87 ? 0.603 -17.999 2.839 1.00 94.38 87 LYS A CA 1
ATOM 693 C C . LYS A 1 87 ? -0.759 -18.532 3.290 1.00 94.38 87 LYS A C 1
ATOM 695 O O . LYS A 1 87 ? -1.679 -18.548 2.480 1.00 94.38 87 LYS A O 1
ATOM 700 N N . GLU A 1 88 ? -0.878 -18.981 4.539 1.00 96.56 88 GLU A N 1
ATOM 701 C CA . GLU A 1 88 ? -2.134 -19.486 5.104 1.00 96.56 88 GLU A CA 1
ATOM 702 C C . GLU A 1 88 ? -3.014 -18.353 5.663 1.00 96.56 88 GLU A C 1
ATOM 704 O O . GLU A 1 88 ? -4.180 -18.573 5.992 1.00 96.56 88 GLU A O 1
ATOM 709 N N . THR A 1 89 ? -2.482 -17.128 5.751 1.00 92.75 89 THR A N 1
ATOM 710 C CA . THR A 1 89 ? -3.241 -15.953 6.194 1.00 92.75 89 THR A CA 1
ATOM 711 C C . THR A 1 89 ? -4.309 -15.571 5.165 1.00 92.75 89 THR A C 1
ATOM 713 O O . THR A 1 89 ? -4.016 -15.322 3.994 1.00 92.75 89 THR A O 1
ATOM 716 N N . ASP A 1 90 ? -5.562 -15.459 5.612 1.00 94.12 90 ASP A N 1
ATOM 717 C CA . ASP A 1 90 ? -6.669 -14.981 4.782 1.00 94.12 90 ASP A CA 1
ATOM 718 C C . ASP A 1 90 ? -6.572 -13.462 4.566 1.00 94.12 90 ASP A C 1
ATOM 720 O O . ASP A 1 90 ? -6.832 -12.667 5.467 1.00 94.12 90 ASP A O 1
ATOM 724 N N . ALA A 1 91 ? -6.202 -13.058 3.350 1.00 92.44 91 ALA A N 1
ATOM 725 C CA . ALA A 1 91 ? -6.037 -11.656 2.963 1.00 92.44 91 ALA A CA 1
ATOM 726 C C . ALA A 1 91 ? -7.327 -10.996 2.433 1.00 92.44 91 ALA A C 1
ATOM 728 O O . ALA A 1 91 ? -7.274 -9.914 1.839 1.00 92.44 91 ALA A O 1
ATOM 729 N N . ARG A 1 92 ? -8.490 -11.641 2.579 1.00 96.06 92 ARG A N 1
ATOM 730 C CA . ARG A 1 92 ? -9.767 -11.072 2.130 1.00 96.06 92 ARG A CA 1
ATOM 731 C C . ARG A 1 92 ? -10.248 -9.981 3.081 1.00 96.06 92 ARG A C 1
ATOM 733 O O . ARG A 1 92 ? -10.060 -10.038 4.291 1.00 96.06 92 ARG A O 1
ATOM 740 N N . VAL A 1 93 ? -10.946 -8.999 2.520 1.00 94.25 93 VAL A N 1
ATOM 741 C CA . VAL A 1 93 ? -11.637 -7.982 3.316 1.00 94.25 93 VAL A CA 1
ATOM 742 C C . VAL A 1 93 ? -12.935 -8.579 3.855 1.00 94.25 93 VAL A C 1
ATOM 744 O O . VAL A 1 93 ? -13.735 -9.108 3.080 1.00 94.25 93 VAL A O 1
ATOM 747 N N . SER A 1 94 ? -13.164 -8.488 5.168 1.00 95.81 94 SER A N 1
ATOM 748 C CA . SER A 1 94 ? -14.412 -8.972 5.763 1.00 95.81 94 SER A CA 1
ATOM 749 C C . SER A 1 94 ? -15.606 -8.112 5.329 1.00 95.81 94 SER A C 1
ATOM 751 O O . SER A 1 94 ? -15.480 -6.915 5.022 1.00 95.81 94 SER A O 1
ATOM 753 N N . ASN A 1 95 ? -16.791 -8.723 5.296 1.00 95.31 95 ASN A N 1
ATOM 754 C CA . ASN A 1 95 ? -18.009 -8.017 4.915 1.00 95.31 95 ASN A CA 1
ATOM 755 C C . ASN A 1 95 ? -18.336 -6.913 5.931 1.00 95.31 95 ASN A C 1
ATOM 757 O O . ASN A 1 95 ? -18.616 -5.782 5.545 1.00 95.31 95 ASN A O 1
ATOM 761 N N . GLU A 1 96 ? -18.200 -7.208 7.226 1.00 95.25 96 GLU A N 1
ATOM 762 C CA . GLU A 1 96 ? -18.454 -6.271 8.326 1.00 95.25 96 GLU A CA 1
ATOM 763 C C . GLU A 1 96 ? -17.548 -5.039 8.232 1.00 95.25 96 GLU A C 1
ATOM 765 O O . GLU A 1 96 ? -18.001 -3.906 8.438 1.00 95.25 96 GLU A O 1
ATOM 770 N N . PHE A 1 97 ? -16.277 -5.247 7.869 1.00 91.00 97 PHE A N 1
ATOM 771 C CA . PHE A 1 97 ? -15.334 -4.158 7.652 1.00 91.00 97 PHE A CA 1
ATOM 772 C C . PHE A 1 97 ? -15.767 -3.268 6.482 1.00 91.00 97 PHE A C 1
ATOM 774 O O . PHE A 1 97 ? -15.838 -2.046 6.629 1.00 91.00 97 PHE A O 1
ATOM 781 N N . SER A 1 98 ? -16.126 -3.879 5.350 1.00 90.81 98 SER A N 1
ATOM 782 C CA . SER A 1 98 ? -16.507 -3.181 4.114 1.00 90.81 98 SER A CA 1
ATOM 783 C C . SER A 1 98 ? -17.824 -2.405 4.231 1.00 90.81 98 SER A C 1
ATOM 785 O O . SER A 1 98 ? -17.963 -1.310 3.677 1.00 90.81 98 SER A O 1
ATOM 787 N N . THR A 1 99 ? -18.819 -2.959 4.930 1.00 90.75 99 THR A N 1
ATOM 788 C CA . THR A 1 99 ? -20.171 -2.383 4.974 1.00 90.75 99 THR A CA 1
ATOM 789 C C . THR A 1 99 ? -20.391 -1.430 6.140 1.00 90.75 99 THR A C 1
ATOM 791 O O . THR A 1 99 ? -21.212 -0.520 6.012 1.00 90.75 99 THR A O 1
ATOM 794 N N . ALA A 1 100 ? -19.687 -1.620 7.261 1.00 90.25 100 ALA A N 1
ATOM 795 C CA . ALA A 1 100 ? -19.929 -0.872 8.492 1.00 90.25 100 ALA A CA 1
ATOM 796 C C . ALA A 1 100 ? -18.651 -0.266 9.086 1.00 90.25 100 ALA A C 1
ATOM 798 O O . ALA A 1 100 ? -18.545 0.959 9.149 1.00 90.25 100 ALA A O 1
ATOM 799 N N . ALA A 1 101 ? -17.677 -1.082 9.503 1.00 87.50 101 ALA A N 1
ATOM 800 C CA . ALA A 1 101 ? -16.595 -0.601 10.371 1.00 87.50 101 ALA A CA 1
ATOM 801 C C . ALA A 1 101 ? -15.714 0.474 9.708 1.00 87.50 101 ALA A C 1
ATOM 803 O O . ALA A 1 101 ? -15.414 1.500 10.326 1.00 87.50 101 ALA A O 1
ATOM 804 N N . TYR A 1 102 ? -15.360 0.303 8.429 1.00 86.00 102 TYR A N 1
ATOM 805 C CA . TYR A 1 102 ? -14.521 1.269 7.709 1.00 86.00 102 TYR A CA 1
ATOM 806 C C . TYR A 1 102 ? -15.253 2.572 7.342 1.00 86.00 102 TYR A C 1
ATOM 808 O O . TYR A 1 102 ? -14.632 3.556 6.948 1.00 86.00 102 TYR A O 1
ATOM 816 N N . ARG A 1 103 ? -16.578 2.634 7.535 1.00 87.38 103 ARG A N 1
ATOM 817 C CA . ARG A 1 103 ? -17.360 3.875 7.396 1.00 87.38 103 ARG A CA 1
ATOM 818 C C . ARG A 1 103 ? -17.322 4.751 8.646 1.00 87.38 103 ARG A C 1
ATOM 820 O O . ARG A 1 103 ? -17.882 5.844 8.624 1.00 87.38 103 ARG A O 1
ATOM 827 N N . SER A 1 104 ? -16.650 4.314 9.715 1.00 81.88 104 SER A N 1
ATOM 828 C CA . SER A 1 104 ? -16.436 5.121 10.927 1.00 81.88 104 SER A CA 1
ATOM 829 C C . SER A 1 104 ? -15.825 6.494 10.623 1.00 81.88 104 SER A C 1
ATOM 831 O O . SER A 1 104 ? -16.181 7.472 11.278 1.00 81.88 104 SER A O 1
ATOM 833 N N . GLY A 1 105 ? -15.024 6.606 9.556 1.00 79.00 105 GLY A N 1
ATOM 834 C CA . GLY A 1 105 ? -14.484 7.872 9.051 1.00 79.00 105 GLY A CA 1
ATOM 835 C C . GLY A 1 105 ? -15.529 8.939 8.682 1.00 79.00 105 GLY A C 1
ATOM 836 O O . GLY A 1 105 ? -15.209 10.122 8.651 1.00 79.00 105 GLY A O 1
ATOM 837 N N . HIS A 1 106 ? -16.794 8.568 8.446 1.00 84.25 106 HIS A N 1
ATOM 838 C CA . HIS A 1 106 ? -17.867 9.544 8.212 1.00 84.25 106 HIS A CA 1
ATOM 839 C C . HIS A 1 106 ? -18.185 10.387 9.455 1.00 84.25 106 HIS A C 1
ATOM 841 O O . HIS A 1 106 ? -18.669 11.506 9.314 1.00 84.25 106 HIS A O 1
ATOM 847 N N . SER A 1 107 ? -17.903 9.875 10.659 1.00 81.00 107 SER A N 1
ATOM 848 C CA . SER A 1 107 ? -18.093 10.616 11.915 1.00 81.00 107 SER A CA 1
ATOM 849 C C . SER A 1 107 ? -16.992 11.648 12.188 1.00 81.00 107 SER A C 1
ATOM 851 O O . SER A 1 107 ? -17.199 12.566 12.976 1.00 81.00 107 SER A O 1
ATOM 853 N N . THR A 1 108 ? -15.840 11.530 11.521 1.00 76.75 108 THR A N 1
ATOM 854 C CA . THR A 1 108 ? -14.695 12.449 11.637 1.00 76.75 108 THR A CA 1
ATOM 855 C C . THR A 1 108 ? -14.727 13.588 10.625 1.00 76.75 108 THR A C 1
ATOM 857 O O . THR A 1 108 ? -13.919 14.513 10.720 1.00 76.75 108 THR A O 1
ATOM 860 N N . LEU A 1 109 ? -15.643 13.546 9.656 1.00 74.94 109 LEU A N 1
ATOM 861 C CA . LEU A 1 109 ? -15.848 14.655 8.734 1.00 74.94 109 L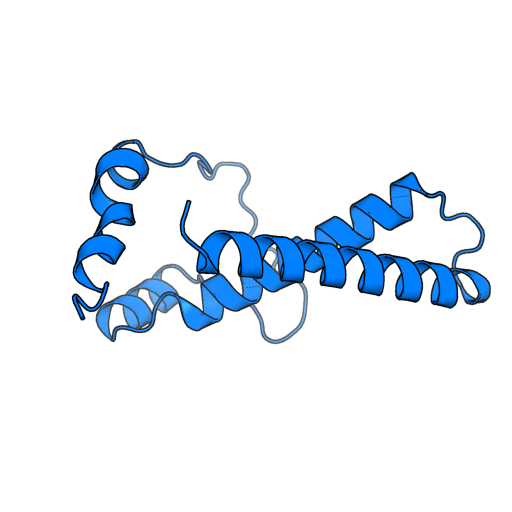EU A CA 1
ATOM 862 C C . LEU A 1 109 ? -16.371 15.862 9.520 1.00 74.94 109 LEU A C 1
ATOM 864 O O . LEU A 1 109 ? -17.436 15.804 10.132 1.00 74.94 109 LEU A O 1
ATOM 868 N N . GLN A 1 110 ? -15.625 16.966 9.498 1.00 73.94 110 GLN A N 1
ATOM 869 C CA . GLN A 1 110 ? -16.130 18.229 10.022 1.00 73.94 110 GLN A CA 1
ATOM 870 C C . GLN A 1 110 ? -17.288 18.697 9.135 1.00 73.94 110 GLN A C 1
ATOM 872 O O . GLN A 1 110 ? -17.092 18.985 7.955 1.00 73.94 110 GLN A O 1
ATOM 877 N N . MET A 1 111 ? -18.493 18.761 9.706 1.00 53.62 111 MET A N 1
ATOM 878 C 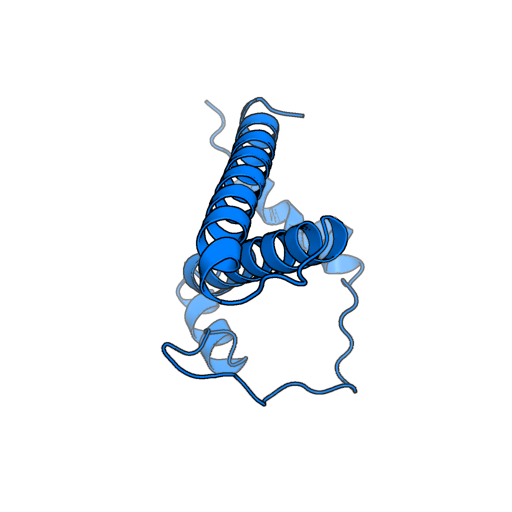CA . MET A 1 111 ? -19.597 19.522 9.124 1.00 53.62 111 MET A CA 1
ATOM 879 C C . MET A 1 111 ? -19.314 21.006 9.374 1.00 53.62 111 MET A C 1
ATOM 881 O O . MET A 1 111 ? -19.627 21.523 10.446 1.00 53.62 111 MET A O 1
ATOM 885 N N . LEU A 1 112 ? -18.661 21.652 8.410 1.00 49.31 112 LEU A N 1
ATOM 886 C CA . LEU A 1 112 ? -18.636 23.107 8.266 1.00 49.31 112 LEU A CA 1
ATOM 887 C C . LEU A 1 112 ? -19.512 23.497 7.077 1.00 49.31 112 LEU A C 1
ATOM 889 O O . LEU A 1 112 ? -19.409 22.811 6.034 1.00 49.31 112 LEU A O 1
#

Organism: NCBI:txid1820382

pLDDT: mean 84.88, std 10.79, range [49.31, 96.75]

Radius of gyration: 18.27 Å; chains: 1; bounding box: 44×43×43 Å

Secondary structure (DSSP, 8-state):
--HHHHHHHHHHHHHHHHHHHHHHHHHHHH-TT--HHHHHHHHHHHHHHHHHHHHHHHS--SHHHHHHHHHTT-SPPSSS------TTS--PPPHHHHHTGGGGGGGSS---